Protein AF-A0A7J7IU27-F1 (afdb_monomer_lite)

Structure (mmCIF, N/CA/C/O backbone):
data_AF-A0A7J7IU27-F1
#
_entry.id   AF-A0A7J7IU27-F1
#
loop_
_atom_site.group_PDB
_atom_site.id
_atom_site.type_symbol
_atom_site.label_atom_id
_atom_site.label_alt_id
_atom_site.label_comp_id
_atom_site.label_asym_id
_atom_site.label_entity_id
_atom_site.label_seq_id
_atom_site.pdbx_PDB_ins_code
_atom_site.Cartn_x
_atom_site.Cartn_y
_atom_site.Cartn_z
_atom_site.occupancy
_atom_site.B_iso_or_equiv
_atom_site.auth_seq_id
_atom_site.auth_comp_id
_atom_site.auth_asym_id
_atom_site.auth_atom_id
_atom_site.pdbx_PDB_model_num
ATOM 1 N N . MET A 1 1 ? -2.762 8.645 -9.475 1.00 75.56 1 MET A N 1
ATOM 2 C CA . MET A 1 1 ? -2.985 7.813 -10.679 1.00 75.56 1 MET A CA 1
ATOM 3 C C . MET A 1 1 ? -4.362 8.137 -11.236 1.00 75.56 1 MET A C 1
ATOM 5 O O . MET A 1 1 ? -5.320 7.955 -10.506 1.00 75.56 1 MET A O 1
ATOM 9 N N . THR A 1 2 ? -4.477 8.683 -12.452 1.00 88.44 2 THR A N 1
ATOM 10 C CA . THR A 1 2 ? -5.755 9.267 -12.937 1.00 88.44 2 THR A CA 1
ATOM 11 C C . THR A 1 2 ? -6.053 9.027 -14.424 1.00 88.44 2 THR A C 1
ATOM 13 O O . THR A 1 2 ? -7.037 9.540 -14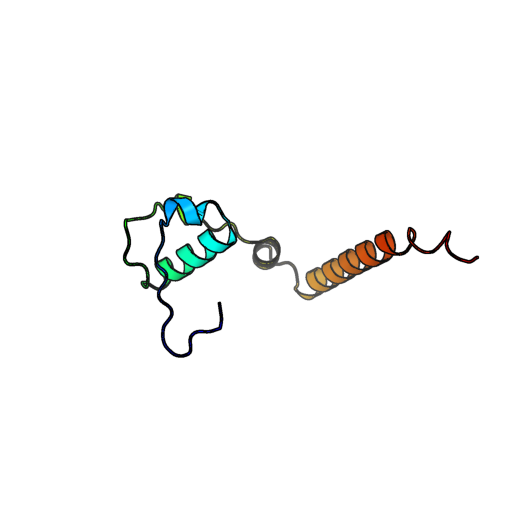.942 1.00 88.44 2 THR A O 1
ATOM 16 N N . ARG A 1 3 ? -5.218 8.261 -15.143 1.00 89.00 3 ARG A N 1
ATOM 17 C CA . ARG A 1 3 ? -5.381 8.048 -16.597 1.00 89.00 3 ARG A CA 1
ATOM 18 C C . ARG A 1 3 ? -6.377 6.945 -16.977 1.00 89.00 3 ARG A C 1
ATOM 20 O O . ARG A 1 3 ? -6.857 6.941 -18.106 1.00 89.00 3 ARG A O 1
ATOM 27 N N . ALA A 1 4 ? -6.663 6.006 -16.078 1.00 89.25 4 ALA A N 1
ATOM 28 C CA . ALA A 1 4 ? -7.591 4.909 -16.345 1.00 89.25 4 ALA A CA 1
ATOM 29 C C . ALA A 1 4 ? -9.049 5.391 -16.277 1.00 89.25 4 ALA A C 1
ATOM 31 O O . ALA A 1 4 ? -9.396 6.170 -15.394 1.00 89.25 4 ALA A O 1
ATOM 32 N N . LYS A 1 5 ? -9.898 4.912 -17.197 1.00 90.69 5 LYS A N 1
ATOM 33 C CA . LYS A 1 5 ? -11.334 5.253 -17.234 1.00 90.69 5 LYS A CA 1
ATOM 34 C C . LYS A 1 5 ? -12.232 4.234 -16.528 1.00 90.69 5 LYS A C 1
ATOM 36 O O . LYS A 1 5 ? -13.305 4.607 -16.077 1.00 90.69 5 LYS A O 1
ATOM 41 N N . SER A 1 6 ? -11.821 2.966 -16.470 1.00 93.19 6 SER A N 1
ATOM 42 C CA . SER A 1 6 ? -12.664 1.862 -15.985 1.00 93.19 6 SER A CA 1
ATO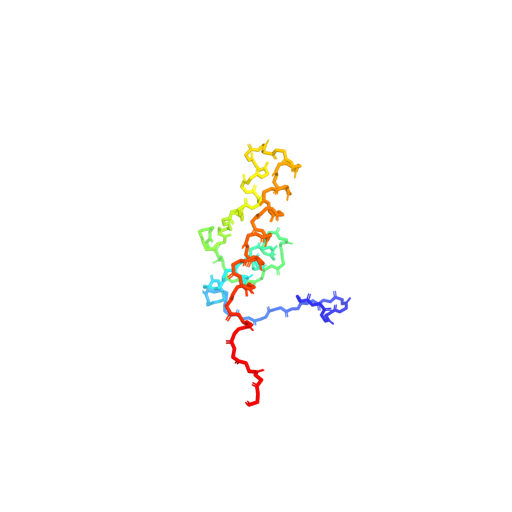M 43 C C . SER A 1 6 ? -11.957 0.933 -15.001 1.00 93.19 6 SER A C 1
ATOM 45 O O . SER A 1 6 ? -12.536 0.582 -13.981 1.00 93.19 6 SER A O 1
ATOM 47 N N . LEU A 1 7 ? -10.711 0.545 -15.280 1.00 92.50 7 LEU A N 1
ATOM 48 C CA . LEU A 1 7 ? -9.935 -0.350 -14.427 1.00 92.50 7 LEU A CA 1
ATOM 49 C C . LEU A 1 7 ? -8.460 0.040 -14.451 1.00 92.50 7 LEU A C 1
ATOM 51 O O . LEU A 1 7 ? -7.904 0.365 -15.501 1.00 92.50 7 LEU A O 1
ATOM 55 N N . LEU A 1 8 ? -7.834 -0.025 -13.282 1.00 93.38 8 LEU A N 1
ATOM 56 C CA . LEU A 1 8 ? -6.400 0.108 -13.106 1.00 93.38 8 LEU A CA 1
ATOM 57 C C . LEU A 1 8 ? -5.847 -1.223 -12.595 1.00 93.38 8 LEU A C 1
ATOM 59 O O . LEU A 1 8 ? -6.253 -1.685 -11.534 1.00 93.38 8 LEU A O 1
ATOM 63 N N . VAL A 1 9 ? -4.904 -1.806 -13.334 1.00 94.69 9 VAL A N 1
ATOM 64 C CA . VAL A 1 9 ? -4.164 -3.003 -12.917 1.00 94.69 9 VAL A CA 1
ATOM 65 C C . VAL A 1 9 ? -2.717 -2.600 -12.657 1.00 94.69 9 VAL A C 1
ATOM 67 O O . VAL A 1 9 ? -2.085 -1.968 -13.504 1.00 94.69 9 VAL A O 1
ATOM 70 N N . LEU A 1 10 ? -2.208 -2.947 -11.478 1.00 93.69 10 LEU A N 1
ATOM 71 C CA . LEU A 1 10 ? -0.828 -2.712 -11.065 1.00 93.69 10 LEU A CA 1
ATOM 72 C C . LEU A 1 10 ? -0.098 -4.053 -10.977 1.00 93.69 10 LEU A C 1
ATOM 74 O O . LEU A 1 10 ? -0.575 -4.968 -10.315 1.00 93.69 10 LEU A O 1
ATOM 78 N N . ILE A 1 11 ? 1.053 -4.157 -11.641 1.00 96.06 11 ILE A N 1
ATOM 79 C CA . ILE A 1 11 ? 1.910 -5.348 -11.626 1.00 96.06 11 ILE A CA 1
ATOM 80 C C . ILE A 1 11 ? 3.300 -4.912 -11.167 1.00 96.06 11 ILE A C 1
ATOM 82 O O . ILE A 1 11 ? 3.883 -3.996 -11.747 1.00 96.06 11 ILE A O 1
ATOM 86 N N . GLY A 1 12 ? 3.829 -5.557 -10.131 1.00 95.88 12 GLY A N 1
ATOM 87 C CA . GLY A 1 12 ? 5.147 -5.260 -9.578 1.00 95.88 12 GLY A CA 1
ATOM 88 C C . GLY A 1 12 ? 5.455 -6.104 -8.344 1.00 95.88 12 GLY A C 1
ATOM 89 O O . GLY A 1 12 ? 4.589 -6.821 -7.851 1.00 95.88 12 GLY A O 1
ATOM 90 N N . ASN A 1 13 ? 6.693 -6.017 -7.851 1.00 96.50 13 ASN A N 1
ATOM 91 C CA . ASN A 1 13 ? 7.090 -6.680 -6.611 1.00 96.50 13 ASN A CA 1
ATOM 92 C C . ASN A 1 13 ? 6.651 -5.824 -5.403 1.00 96.50 13 ASN A C 1
ATOM 94 O O . ASN A 1 13 ? 7.219 -4.744 -5.205 1.00 96.50 13 ASN A O 1
ATOM 98 N N . PRO A 1 14 ? 5.681 -6.276 -4.589 1.00 95.31 14 PRO A N 1
ATOM 99 C CA . PRO A 1 14 ? 5.151 -5.485 -3.480 1.00 95.31 14 PRO A CA 1
ATOM 100 C C . PRO A 1 14 ? 6.198 -5.222 -2.390 1.00 95.31 14 PRO A C 1
ATOM 102 O O . PRO A 1 14 ? 6.211 -4.135 -1.823 1.00 95.31 14 PRO A O 1
ATOM 105 N N . PHE A 1 15 ? 7.129 -6.149 -2.145 1.00 95.50 15 PHE A N 1
ATOM 106 C CA . PHE A 1 15 ? 8.178 -5.987 -1.131 1.00 95.50 15 PHE A CA 1
ATOM 107 C C . PHE A 1 15 ? 9.158 -4.866 -1.481 1.00 95.50 15 PHE A C 1
ATOM 109 O O . PHE A 1 15 ? 9.620 -4.147 -0.600 1.00 95.50 15 PHE A O 1
ATOM 116 N N . VAL A 1 16 ? 9.439 -4.688 -2.774 1.00 96.50 16 VAL A N 1
ATOM 117 C CA . VAL A 1 16 ? 10.278 -3.587 -3.260 1.00 96.50 16 VAL A CA 1
ATOM 118 C C . VAL A 1 16 ? 9.489 -2.281 -3.284 1.00 96.50 16 VAL A C 1
ATOM 120 O O . VAL A 1 16 ? 10.001 -1.248 -2.882 1.00 96.50 16 VAL A O 1
ATOM 123 N N . LEU A 1 17 ? 8.232 -2.300 -3.728 1.00 95.81 17 LEU A N 1
ATOM 124 C CA . LEU A 1 17 ? 7.418 -1.084 -3.801 1.00 95.81 17 LEU A CA 1
ATOM 125 C C . LEU A 1 17 ? 7.120 -0.498 -2.414 1.00 95.81 17 LEU A C 1
ATOM 127 O O . LEU A 1 17 ? 7.145 0.718 -2.250 1.00 95.81 17 LEU A O 1
ATOM 131 N N . CYS A 1 18 ? 6.908 -1.340 -1.403 1.00 95.25 18 CYS A N 1
ATOM 132 C CA . CYS A 1 18 ? 6.648 -0.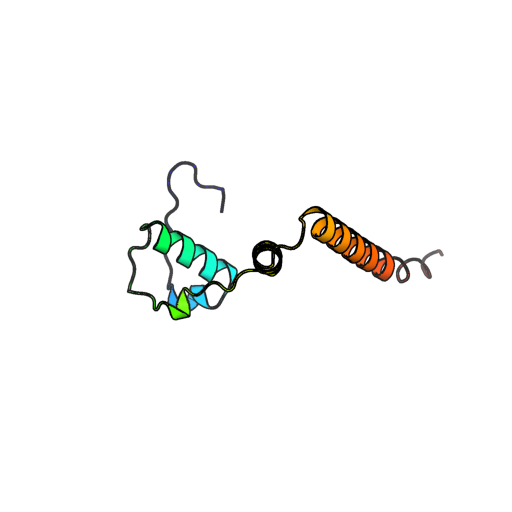900 -0.032 1.00 95.25 18 CYS A CA 1
ATOM 133 C C . CYS A 1 18 ? 7.841 -0.208 0.653 1.00 95.25 18 CYS A C 1
ATOM 135 O O . CYS A 1 18 ? 7.670 0.309 1.757 1.00 95.25 18 CYS A O 1
ATOM 137 N N . THR A 1 19 ? 9.030 -0.155 0.034 1.00 93.69 19 THR A N 1
ATOM 138 C CA . THR A 1 19 ? 10.140 0.658 0.560 1.00 93.69 19 THR A CA 1
ATOM 139 C C . THR A 1 19 ? 9.888 2.159 0.401 1.00 93.69 19 THR A C 1
ATOM 141 O O . THR A 1 19 ? 10.486 2.954 1.119 1.00 93.69 19 THR A O 1
ATOM 144 N N . ASP A 1 20 ? 9.025 2.559 -0.538 1.00 94.62 20 ASP A N 1
ATOM 145 C CA . ASP A 1 20 ? 8.564 3.940 -0.687 1.00 94.62 20 ASP A CA 1
ATOM 146 C C . ASP A 1 20 ? 7.215 4.135 0.014 1.00 94.62 20 ASP A C 1
ATOM 148 O O . ASP A 1 20 ? 6.272 3.362 -0.163 1.00 94.62 20 ASP A O 1
ATOM 152 N N . GLU A 1 21 ? 7.098 5.216 0.783 1.00 92.31 21 GLU A N 1
ATOM 153 C CA . GLU A 1 21 ? 5.916 5.482 1.606 1.00 92.31 21 GLU A CA 1
ATOM 154 C C . GLU A 1 21 ? 4.634 5.677 0.784 1.00 92.31 21 GLU A C 1
ATOM 156 O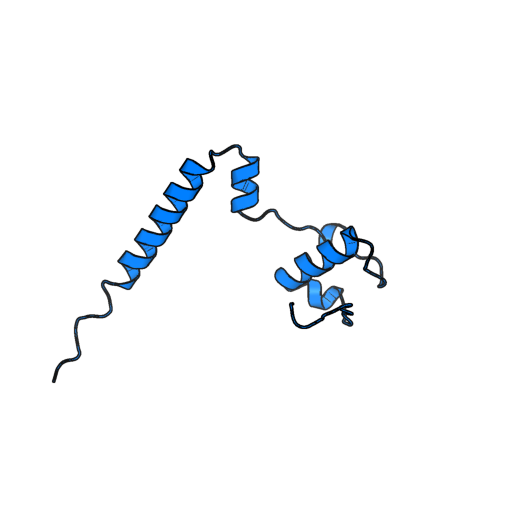 O . GLU A 1 21 ? 3.551 5.255 1.197 1.00 92.31 21 GLU A O 1
ATOM 161 N N . LYS A 1 22 ? 4.719 6.307 -0.394 1.00 93.31 22 LYS A N 1
ATOM 162 C CA . LYS A 1 22 ? 3.533 6.561 -1.227 1.00 93.31 22 LYS A CA 1
ATOM 163 C C . LYS A 1 22 ? 3.027 5.259 -1.832 1.00 93.31 22 LYS A C 1
ATOM 165 O O . LYS A 1 22 ? 1.818 5.019 -1.843 1.00 93.31 22 LYS A O 1
ATOM 170 N N . TRP A 1 23 ? 3.945 4.421 -2.305 1.00 95.38 23 TRP A N 1
ATOM 171 C CA . TRP A 1 23 ? 3.622 3.090 -2.806 1.00 95.38 23 TRP A CA 1
ATOM 172 C C . TRP A 1 23 ? 3.075 2.183 -1.709 1.00 95.38 23 TRP A C 1
ATOM 174 O O . TRP A 1 23 ? 2.031 1.567 -1.916 1.00 95.38 23 TRP A O 1
ATOM 184 N N . ARG A 1 24 ? 3.696 2.171 -0.526 1.00 95.25 24 ARG A N 1
ATOM 185 C CA . ARG A 1 24 ? 3.200 1.431 0.639 1.00 95.25 24 ARG A CA 1
ATOM 186 C C . ARG A 1 24 ? 1.764 1.813 0.991 1.00 95.25 24 ARG A C 1
ATOM 188 O O . ARG A 1 24 ? 0.909 0.937 1.092 1.00 95.25 24 ARG A O 1
ATOM 195 N N . ARG A 1 25 ? 1.461 3.114 1.094 1.00 94.12 25 ARG A N 1
ATOM 196 C CA . ARG A 1 25 ? 0.092 3.601 1.358 1.00 94.12 25 ARG A CA 1
ATOM 197 C C . ARG A 1 25 ? -0.903 3.162 0.291 1.00 94.12 25 ARG A C 1
ATOM 199 O O . ARG A 1 25 ? -2.017 2.760 0.615 1.00 94.12 25 ARG A O 1
ATOM 206 N N . MET A 1 26 ? -0.511 3.240 -0.978 1.00 94.69 26 MET A N 1
ATOM 207 C CA . MET A 1 26 ? -1.355 2.798 -2.086 1.00 94.69 26 MET A CA 1
ATOM 208 C C . MET A 1 26 ? -1.639 1.296 -2.015 1.00 94.69 26 MET A C 1
ATOM 210 O O . MET A 1 26 ? -2.789 0.892 -2.161 1.00 94.69 26 MET A O 1
ATOM 214 N N . ILE A 1 27 ? -0.617 0.476 -1.770 1.00 95.88 27 ILE A N 1
ATOM 215 C CA . ILE A 1 27 ? -0.757 -0.978 -1.652 1.00 95.88 27 ILE A CA 1
ATOM 216 C C . ILE A 1 27 ? -1.650 -1.329 -0.460 1.00 95.88 27 ILE A C 1
ATOM 218 O O . ILE A 1 27 ? -2.598 -2.089 -0.628 1.00 95.88 27 ILE A O 1
ATOM 222 N N . ALA A 1 28 ? -1.428 -0.721 0.706 1.00 95.62 28 ALA A N 1
ATOM 223 C CA . ALA A 1 28 ? -2.278 -0.919 1.879 1.00 95.62 28 ALA A CA 1
ATOM 224 C C . ALA A 1 28 ? -3.747 -0.551 1.604 1.00 95.62 28 ALA A C 1
ATOM 226 O O . ALA A 1 28 ? -4.644 -1.305 1.977 1.00 95.62 28 ALA A O 1
ATOM 227 N N . HIS A 1 29 ? -4.006 0.540 0.877 1.00 94.81 29 HIS A N 1
ATOM 228 C CA . HIS A 1 29 ? -5.361 0.893 0.450 1.00 94.81 29 HIS A CA 1
ATOM 229 C C . HIS A 1 29 ? -5.988 -0.171 -0.473 1.00 94.81 29 HIS A C 1
ATOM 231 O O . HIS A 1 29 ? -7.153 -0.525 -0.306 1.00 94.81 29 HIS A O 1
ATOM 237 N N . ILE A 1 30 ? -5.218 -0.719 -1.420 1.00 95.56 30 ILE A N 1
ATOM 238 C CA . ILE A 1 30 ? -5.679 -1.783 -2.331 1.00 95.56 30 ILE A CA 1
ATOM 239 C C . ILE A 1 30 ? -5.980 -3.081 -1.563 1.00 95.56 30 ILE A C 1
ATOM 241 O O . ILE A 1 30 ? -6.995 -3.722 -1.837 1.00 95.56 30 ILE A O 1
ATOM 245 N N . VAL A 1 31 ? -5.134 -3.454 -0.595 1.00 95.88 31 VAL A N 1
ATOM 246 C CA . VAL A 1 31 ? -5.332 -4.634 0.266 1.00 95.88 31 VAL A CA 1
ATOM 247 C C . VAL A 1 31 ? -6.601 -4.483 1.105 1.00 95.88 31 VAL A C 1
ATOM 249 O O . VAL A 1 31 ? -7.446 -5.373 1.087 1.00 95.88 31 VAL A O 1
ATOM 252 N N . GLN A 1 32 ? -6.785 -3.338 1.771 1.00 94.75 32 GLN A N 1
ATOM 253 C CA . GLN A 1 32 ? -7.989 -3.049 2.565 1.00 94.75 32 GLN A CA 1
ATOM 254 C C . GLN A 1 32 ? -9.271 -3.077 1.721 1.00 94.75 32 GLN A C 1
ATOM 256 O O . GLN A 1 32 ? -10.327 -3.468 2.212 1.00 94.75 32 GLN A O 1
ATOM 261 N N . GLY A 1 33 ? -9.182 -2.691 0.446 1.00 95.19 33 GLY A N 1
ATOM 262 C CA . GLY A 1 33 ? -10.285 -2.771 -0.512 1.00 95.19 33 GLY A CA 1
ATOM 263 C C . GLY A 1 33 ? -10.508 -4.157 -1.133 1.00 95.19 33 GLY A C 1
ATOM 264 O O . GLY A 1 33 ? -11.401 -4.294 -1.965 1.00 95.19 33 GLY A O 1
ATOM 265 N N . GLY A 1 34 ? -9.702 -5.168 -0.788 1.00 95.94 34 GLY A N 1
ATOM 266 C CA . GLY A 1 34 ? -9.800 -6.524 -1.342 1.00 95.94 34 GLY A CA 1
ATOM 267 C C . GLY A 1 34 ? -9.333 -6.662 -2.798 1.00 95.94 34 GLY A C 1
ATOM 268 O O . GLY A 1 34 ? -9.623 -7.665 -3.442 1.00 95.94 34 GLY A O 1
ATOM 269 N N . GLY A 1 35 ? -8.628 -5.665 -3.341 1.00 96.06 35 GLY A N 1
ATOM 270 C CA . GLY A 1 35 ? -8.158 -5.659 -4.733 1.00 96.06 35 GLY A CA 1
ATOM 271 C C . GLY A 1 35 ? -6.778 -6.287 -4.944 1.00 96.06 35 GLY A C 1
ATOM 272 O O . GLY A 1 35 ? -6.307 -6.368 -6.078 1.00 96.06 35 GLY A O 1
ATOM 273 N N . TYR A 1 36 ? -6.100 -6.685 -3.867 1.00 97.19 36 TYR A N 1
ATOM 274 C CA . TYR A 1 36 ? -4.760 -7.259 -3.922 1.00 97.19 36 TYR A CA 1
ATOM 275 C C . TYR A 1 36 ? -4.818 -8.777 -4.121 1.00 97.19 36 TYR A C 1
ATOM 277 O O . TYR A 1 36 ? -5.502 -9.477 -3.383 1.00 97.19 36 TYR A O 1
ATOM 285 N N . LEU A 1 37 ? -4.080 -9.272 -5.116 1.00 96.94 37 LEU A N 1
ATOM 286 C CA . LEU A 1 37 ? -4.078 -10.682 -5.532 1.00 96.94 37 LEU A CA 1
ATOM 287 C C . LEU A 1 37 ? -2.677 -11.324 -5.461 1.00 96.94 37 LEU A C 1
ATOM 289 O O . LEU A 1 37 ? -2.441 -12.347 -6.099 1.00 96.94 37 LEU A 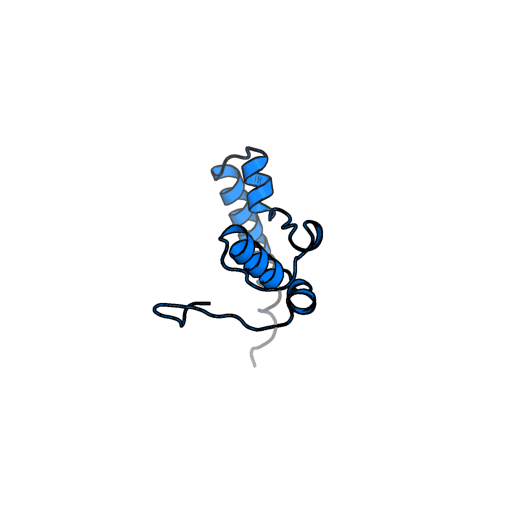O 1
ATOM 293 N N . GLY A 1 38 ? -1.726 -10.689 -4.767 1.00 94.12 38 GLY A N 1
ATOM 294 C CA . GLY A 1 38 ? -0.347 -11.173 -4.638 1.00 94.12 38 GLY A CA 1
ATOM 295 C C . GLY A 1 38 ? -0.106 -12.010 -3.380 1.00 94.12 38 GLY A C 1
ATOM 296 O O . GLY A 1 38 ? -1.042 -12.400 -2.686 1.00 94.12 38 GLY A O 1
ATOM 297 N N . GLU A 1 39 ? 1.171 -12.259 -3.077 1.00 93.62 39 GLU A N 1
ATOM 298 C CA . GLU A 1 39 ? 1.588 -12.952 -1.850 1.00 93.62 39 GLU A CA 1
ATOM 299 C C . GLU A 1 39 ? 1.205 -12.175 -0.589 1.00 93.62 39 GLU A C 1
ATOM 301 O O . GLU A 1 39 ? 1.172 -10.943 -0.602 1.00 93.62 39 GLU A O 1
ATOM 306 N N . GLU A 1 40 ? 0.948 -12.893 0.504 1.00 94.06 40 GLU A N 1
ATOM 307 C CA . GLU A 1 40 ? 0.565 -12.302 1.784 1.00 94.06 40 GLU A CA 1
ATOM 308 C C . GLU A 1 40 ? 1.610 -11.287 2.270 1.00 94.06 40 GLU A C 1
ATOM 310 O O . GLU A 1 40 ? 2.810 -11.561 2.327 1.00 94.06 40 GLU A O 1
ATOM 315 N N . LEU A 1 41 ? 1.136 -10.087 2.605 1.00 94.88 41 LEU A N 1
ATOM 316 C CA . LEU A 1 41 ? 1.960 -9.006 3.132 1.00 94.88 41 LEU A CA 1
ATOM 317 C C . LEU A 1 41 ? 1.734 -8.918 4.637 1.00 94.88 41 LEU A C 1
ATOM 319 O O . LEU A 1 41 ? 0.593 -8.940 5.095 1.00 94.88 41 LEU A O 1
ATOM 323 N N . SER A 1 42 ? 2.815 -8.796 5.405 1.00 94.75 42 SER A N 1
ATOM 324 C CA . SER A 1 42 ? 2.711 -8.685 6.858 1.00 94.75 42 SER A CA 1
ATOM 325 C C . SER A 1 42 ? 2.022 -7.385 7.276 1.00 94.75 42 SER A C 1
ATOM 327 O O . SER A 1 42 ? 2.151 -6.349 6.618 1.00 94.75 42 SER A O 1
ATOM 329 N N . GLU A 1 43 ? 1.339 -7.421 8.421 1.00 92.00 43 GLU A N 1
ATOM 330 C CA . GLU A 1 43 ? 0.699 -6.229 8.992 1.00 92.00 43 GLU A CA 1
ATOM 331 C C . GLU A 1 43 ? 1.702 -5.094 9.221 1.00 92.00 43 GLU A C 1
ATOM 333 O O . GLU A 1 43 ? 1.394 -3.936 8.955 1.00 92.00 43 GLU A O 1
ATOM 338 N N . GLU A 1 44 ? 2.926 -5.426 9.638 1.00 91.25 44 GLU A N 1
ATOM 339 C CA . GLU A 1 44 ? 3.994 -4.444 9.843 1.00 91.25 44 GLU A CA 1
ATOM 340 C C . GLU A 1 44 ? 4.384 -3.739 8.536 1.00 91.25 44 GLU A C 1
ATOM 342 O O . GLU A 1 44 ? 4.587 -2.528 8.520 1.00 91.25 44 GLU A O 1
ATOM 347 N N . LEU A 1 45 ? 4.429 -4.466 7.414 1.00 91.25 45 LEU A N 1
ATOM 348 C CA . LEU A 1 45 ? 4.731 -3.874 6.110 1.00 91.25 45 LEU A CA 1
ATOM 349 C C . LEU A 1 45 ? 3.598 -2.962 5.617 1.00 91.25 45 LEU A C 1
ATOM 351 O O . LEU A 1 45 ? 3.851 -1.999 4.894 1.00 91.25 45 LEU A O 1
ATOM 355 N N . LEU A 1 46 ? 2.356 -3.264 5.995 1.00 9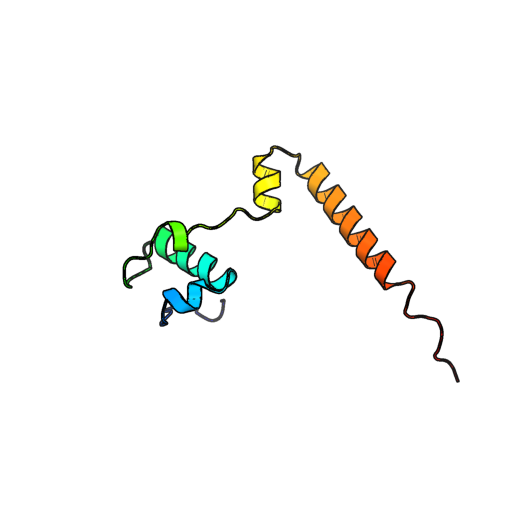1.44 46 LEU A N 1
ATOM 356 C CA . LEU A 1 46 ? 1.164 -2.496 5.628 1.00 91.44 46 LEU A CA 1
ATOM 357 C C . LEU A 1 46 ? 0.809 -1.401 6.637 1.00 91.44 46 LEU A C 1
ATOM 359 O O . LEU A 1 46 ? -0.158 -0.662 6.427 1.00 91.44 46 LEU A O 1
ATOM 363 N N . ARG A 1 47 ? 1.577 -1.272 7.719 1.00 89.88 47 ARG A N 1
ATOM 364 C CA . ARG A 1 47 ? 1.347 -0.273 8.751 1.00 89.88 47 ARG A CA 1
ATOM 365 C C . ARG A 1 47 ? 1.543 1.123 8.168 1.00 89.88 47 ARG A C 1
ATOM 367 O O . ARG A 1 47 ? 2.651 1.534 7.833 1.00 89.88 47 ARG A O 1
ATOM 374 N N . ILE A 1 48 ? 0.444 1.865 8.063 1.00 84.25 48 ILE A N 1
ATOM 375 C CA . ILE A 1 48 ? 0.472 3.281 7.706 1.00 84.25 48 ILE A CA 1
ATOM 376 C C . ILE A 1 48 ? 0.508 4.075 9.004 1.00 84.25 48 ILE A C 1
ATOM 378 O O . ILE A 1 48 ? -0.452 4.054 9.779 1.00 84.25 48 ILE A O 1
ATOM 382 N N . GLU A 1 49 ? 1.601 4.796 9.240 1.00 80.62 49 GLU A N 1
ATOM 383 C CA . GLU A 1 49 ? 1.588 5.795 10.298 1.00 80.62 49 GLU A CA 1
ATOM 384 C C . GLU A 1 49 ? 0.636 6.933 9.916 1.00 80.62 49 GLU A C 1
ATOM 386 O O . GLU A 1 49 ? 0.680 7.413 8.776 1.00 80.62 49 GLU A O 1
ATOM 391 N N . PRO A 1 50 ? -0.230 7.380 10.844 1.00 78.00 50 PRO A N 1
ATOM 392 C CA . PRO A 1 50 ? -1.074 8.533 10.588 1.00 78.00 50 PRO A CA 1
ATOM 393 C C . PRO A 1 50 ? -0.185 9.726 10.241 1.00 78.00 50 PRO A C 1
ATOM 395 O O . PRO A 1 50 ? 0.828 9.972 10.894 1.00 78.00 50 PRO A O 1
ATOM 398 N N . ASP A 1 51 ? -0.546 10.470 9.201 1.00 80.19 51 ASP A N 1
ATOM 399 C CA . ASP A 1 51 ? 0.130 11.731 8.923 1.00 80.19 51 ASP A CA 1
ATOM 400 C C . ASP A 1 51 ? -0.132 12.743 10.057 1.00 80.19 51 ASP A C 1
ATOM 402 O O . ASP A 1 51 ? -1.043 12.576 10.871 1.00 80.19 51 ASP A O 1
ATOM 406 N N . GLU A 1 52 ? 0.676 13.799 10.126 1.00 74.38 52 GLU A N 1
ATOM 407 C CA . GLU A 1 52 ? 0.571 14.816 11.180 1.00 74.38 52 GLU A CA 1
ATOM 408 C C . GLU A 1 52 ? -0.821 15.459 11.255 1.00 74.38 52 GLU A C 1
ATOM 410 O O . GLU A 1 52 ? -1.329 15.712 12.345 1.00 74.38 52 GLU A O 1
ATOM 415 N N . GLU A 1 53 ? -1.487 15.671 10.120 1.00 70.12 53 GLU A N 1
ATOM 416 C CA . GLU A 1 53 ? -2.839 16.229 10.091 1.00 70.12 53 GLU A CA 1
ATOM 417 C C . GLU A 1 53 ? -3.856 15.233 10.673 1.00 70.12 53 GLU A C 1
ATOM 419 O O . GLU A 1 53 ? -4.716 15.614 11.471 1.00 70.12 53 GLU A O 1
ATOM 424 N N . SER A 1 54 ? -3.711 13.944 10.364 1.00 72.75 54 SER A N 1
ATOM 425 C CA . SER A 1 54 ? -4.492 12.855 10.956 1.00 72.75 54 SER A CA 1
ATOM 426 C C . SER A 1 54 ? -4.261 12.725 12.467 1.00 72.75 54 SER A C 1
ATOM 428 O O . SER A 1 54 ? -5.228 12.573 13.216 1.00 72.75 54 SER A O 1
ATOM 430 N N . LYS A 1 55 ? -3.012 12.854 12.938 1.00 76.31 55 LYS A N 1
ATOM 431 C CA . LYS A 1 55 ? -2.669 12.867 14.374 1.00 76.31 55 LYS A CA 1
ATOM 432 C C . LYS A 1 55 ? -3.325 14.045 15.096 1.00 76.31 55 LYS A C 1
ATOM 434 O O . LYS A 1 55 ? -3.907 13.867 16.161 1.00 76.31 55 LYS A O 1
ATOM 439 N N . ILE A 1 56 ? -3.284 15.237 14.503 1.00 68.75 56 ILE A N 1
ATOM 440 C CA . ILE A 1 56 ? -3.857 16.465 15.076 1.00 68.75 56 ILE A CA 1
ATOM 441 C C . ILE A 1 56 ? -5.388 16.390 15.150 1.00 68.75 56 ILE A C 1
ATOM 443 O O . ILE A 1 56 ? -5.975 16.766 16.167 1.00 68.75 56 ILE A O 1
ATOM 447 N N . ARG A 1 57 ? -6.040 15.848 14.112 1.00 67.19 57 ARG A N 1
ATOM 448 C CA . ARG A 1 57 ? -7.489 15.585 14.120 1.00 67.19 57 ARG A CA 1
ATOM 449 C C . ARG A 1 57 ? -7.875 14.571 15.198 1.00 67.19 57 ARG A C 1
ATOM 451 O O . ARG A 1 57 ? -8.852 14.789 15.908 1.00 67.19 57 ARG A O 1
ATOM 458 N N . GLN A 1 58 ? -7.108 13.489 15.349 1.00 69.38 58 GLN A N 1
ATOM 459 C CA . GLN A 1 58 ? -7.327 12.491 16.405 1.00 69.38 58 GLN A CA 1
ATOM 460 C C . GLN A 1 58 ? -7.087 13.058 17.810 1.00 69.38 58 GLN A C 1
ATOM 462 O O . GLN A 1 58 ? -7.794 12.688 18.743 1.00 69.38 58 GLN A O 1
ATOM 467 N N . ALA A 1 59 ? -6.149 13.996 17.957 1.00 72.88 59 ALA A N 1
ATOM 468 C CA . ALA A 1 59 ? -5.882 14.705 19.206 1.00 72.88 59 ALA A CA 1
ATOM 469 C C . ALA A 1 59 ? -6.972 15.733 19.587 1.00 72.88 59 ALA A C 1
ATOM 471 O O . ALA A 1 59 ? -6.839 16.412 20.603 1.00 72.88 59 ALA A O 1
ATOM 472 N N . GLY A 1 60 ? -8.049 15.862 18.799 1.00 65.88 60 GLY A N 1
ATOM 473 C CA . GLY A 1 60 ? -9.182 16.738 19.110 1.00 65.88 60 GLY A CA 1
ATOM 474 C C . GLY A 1 60 ? -8.875 18.233 18.989 1.00 65.88 60 GLY A C 1
ATOM 475 O O . GLY A 1 60 ? -9.617 19.057 19.522 1.00 65.88 60 GLY A O 1
ATOM 476 N N . VAL A 1 61 ? -7.794 18.604 18.298 1.00 65.00 61 VAL A N 1
ATOM 477 C CA . VAL A 1 61 ? -7.456 20.012 18.063 1.00 65.00 61 VAL A CA 1
ATOM 478 C C . VAL A 1 61 ? -8.474 20.605 17.087 1.00 65.00 61 VAL A C 1
ATOM 480 O O . VAL A 1 61 ? -8.752 20.030 16.034 1.00 65.00 61 VAL A O 1
ATOM 483 N N . SER A 1 62 ? -9.046 21.762 17.431 1.00 67.38 62 SER A N 1
ATOM 484 C CA . SER A 1 62 ? -10.032 22.440 16.583 1.00 67.38 62 SER A CA 1
ATOM 485 C C . SER A 1 62 ? -9.457 22.713 15.187 1.00 67.38 62 SER A C 1
ATOM 487 O O . SER A 1 62 ? -8.391 23.320 15.059 1.00 67.38 62 SER A O 1
ATOM 489 N N . ASN A 1 63 ? -10.196 22.341 14.132 1.00 62.03 63 ASN A N 1
ATOM 490 C CA . ASN A 1 63 ? -9.822 22.606 12.734 1.00 62.03 63 ASN A CA 1
ATOM 491 C C . ASN A 1 63 ? -9.473 24.087 12.484 1.00 62.03 63 ASN A C 1
ATOM 493 O O . ASN A 1 63 ? -8.623 24.381 11.648 1.00 62.03 63 ASN A O 1
ATOM 497 N N . GLN A 1 64 ? -10.080 25.024 13.224 1.00 65.56 64 GLN A N 1
ATOM 498 C CA . GLN A 1 64 ? -9.772 26.456 13.118 1.00 65.56 64 GLN A CA 1
ATOM 499 C C . GLN A 1 64 ? -8.366 26.798 13.633 1.00 65.56 64 GLN A C 1
ATOM 501 O O . GLN A 1 64 ? -7.668 27.599 13.018 1.00 65.56 64 GLN A O 1
ATOM 506 N N . GLN A 1 65 ? -7.928 26.172 14.728 1.00 67.81 65 GLN A N 1
ATOM 507 C CA . GLN A 1 65 ? -6.593 26.384 15.302 1.00 67.81 65 GLN A CA 1
ATOM 508 C C . GLN A 1 65 ? -5.503 25.770 14.415 1.00 67.81 65 GLN A C 1
ATOM 510 O O . GLN A 1 65 ? -4.446 26.367 14.229 1.00 67.81 65 GLN A O 1
ATOM 515 N N . PHE A 1 66 ? -5.783 24.612 13.810 1.00 63.19 66 PHE A N 1
ATOM 516 C CA . PHE A 1 66 ? -4.868 23.961 12.873 1.00 63.19 66 PHE A CA 1
ATOM 517 C C . PHE A 1 66 ? -4.670 24.769 11.585 1.00 63.19 66 PHE A C 1
ATOM 519 O O . PHE A 1 66 ? -3.533 24.992 11.171 1.00 63.19 66 PHE A O 1
ATOM 526 N N . MET A 1 67 ? -5.761 25.241 10.967 1.00 63.47 67 MET A N 1
ATOM 527 C CA . MET A 1 67 ? -5.671 26.063 9.755 1.00 63.47 67 MET A CA 1
ATOM 528 C C . MET A 1 67 ? -4.931 27.377 10.031 1.00 63.47 67 MET A C 1
ATOM 530 O O . MET A 1 67 ? -4.065 27.747 9.243 1.00 63.47 67 MET A O 1
ATOM 534 N N . ALA A 1 68 ? -5.172 28.012 11.184 1.00 70.56 68 ALA A N 1
ATOM 535 C CA . ALA A 1 68 ? -4.449 29.214 11.598 1.00 70.56 68 ALA A CA 1
ATOM 536 C C . ALA A 1 68 ? -2.938 28.970 11.788 1.00 70.56 68 ALA A C 1
ATOM 538 O O . ALA A 1 68 ? -2.129 29.776 11.332 1.00 70.56 68 ALA A O 1
ATOM 539 N N . GLU A 1 69 ? -2.526 27.852 12.401 1.00 66.75 69 GLU A N 1
ATOM 540 C CA . GLU A 1 69 ? -1.098 27.529 12.568 1.00 66.75 69 GLU A CA 1
ATOM 541 C C . GLU A 1 69 ? -0.431 27.132 11.242 1.00 66.75 69 GLU A C 1
ATOM 543 O O . GLU A 1 69 ? 0.716 27.505 10.992 1.00 66.75 69 GLU A O 1
ATOM 548 N N . LYS A 1 70 ? -1.148 26.438 10.347 1.00 65.50 70 LYS A N 1
ATOM 549 C CA . LYS A 1 70 ? -0.667 26.117 8.993 1.00 65.50 70 LYS A CA 1
ATOM 550 C C . LYS A 1 70 ? -0.489 27.380 8.146 1.00 65.50 70 LYS A C 1
ATOM 552 O O . LYS A 1 70 ? 0.518 27.503 7.455 1.00 65.50 70 LYS A O 1
ATOM 557 N N . GLU A 1 71 ? -1.415 28.335 8.236 1.00 67.50 71 GLU A N 1
ATOM 558 C CA . GLU A 1 71 ? -1.289 29.654 7.604 1.00 67.50 71 GLU A CA 1
ATOM 559 C C . GLU A 1 71 ? -0.130 30.465 8.194 1.00 67.50 71 GLU A C 1
ATOM 561 O O . GLU A 1 71 ? 0.605 31.113 7.448 1.00 67.50 71 GLU A O 1
ATOM 566 N N . ARG A 1 72 ? 0.082 30.397 9.515 1.00 66.31 72 ARG A N 1
ATOM 567 C CA . ARG A 1 72 ? 1.195 31.072 10.196 1.00 66.31 72 ARG A CA 1
ATOM 568 C C . ARG A 1 72 ? 2.552 30.488 9.793 1.00 66.31 72 ARG A C 1
ATOM 570 O O . ARG A 1 72 ? 3.463 31.250 9.477 1.00 66.31 72 ARG A O 1
ATOM 577 N N . ARG A 1 73 ? 2.680 29.156 9.755 1.00 62.59 73 ARG A N 1
ATOM 578 C CA . ARG A 1 73 ? 3.883 28.456 9.268 1.00 62.59 73 ARG A CA 1
ATOM 579 C C . ARG A 1 73 ? 4.133 28.721 7.788 1.00 62.59 73 ARG A C 1
ATOM 581 O O . ARG A 1 73 ? 5.245 29.085 7.436 1.00 62.59 73 ARG A O 1
ATOM 588 N N . GLY A 1 74 ? 3.093 28.640 6.956 1.00 59.94 74 GLY A N 1
ATOM 589 C CA . GLY A 1 74 ? 3.183 28.989 5.540 1.00 59.94 74 GLY A CA 1
ATOM 590 C C . GLY A 1 74 ? 3.689 30.418 5.337 1.00 59.94 74 GLY A C 1
ATOM 591 O O . GLY A 1 74 ? 4.652 30.616 4.608 1.00 59.94 74 GLY A O 1
ATOM 592 N N . ARG A 1 75 ? 3.121 31.414 6.038 1.00 54.31 75 ARG A N 1
ATOM 593 C CA . ARG A 1 75 ? 3.608 32.811 6.006 1.00 54.31 75 ARG A CA 1
ATOM 594 C C . ARG A 1 75 ? 5.058 32.961 6.461 1.00 54.31 75 ARG A C 1
ATOM 596 O O . ARG A 1 75 ? 5.760 33.796 5.908 1.00 54.31 75 ARG A O 1
ATOM 603 N N . SER A 1 76 ? 5.487 32.189 7.457 1.00 53.62 76 SER A N 1
ATOM 604 C CA . SER A 1 76 ? 6.866 32.220 7.953 1.00 53.62 76 SER A CA 1
ATOM 605 C C . SER A 1 76 ? 7.861 31.709 6.908 1.00 53.62 76 SER A C 1
ATOM 607 O O . SER A 1 76 ? 8.904 32.330 6.736 1.00 53.62 76 SER A O 1
ATOM 609 N N . ASP A 1 77 ? 7.526 30.641 6.178 1.00 52.62 77 ASP A N 1
ATOM 610 C CA . ASP A 1 77 ? 8.370 30.120 5.091 1.00 52.62 77 ASP A CA 1
ATOM 611 C C . ASP A 1 77 ? 8.400 31.072 3.881 1.00 52.62 77 ASP A C 1
ATOM 613 O O . ASP A 1 77 ? 9.451 31.257 3.272 1.00 52.62 77 ASP A O 1
ATOM 617 N N . TYR A 1 78 ? 7.286 31.747 3.560 1.00 49.78 78 TYR A N 1
ATOM 618 C CA . TYR A 1 78 ? 7.277 32.790 2.521 1.00 49.78 78 TYR A CA 1
ATOM 619 C C . TYR A 1 78 ? 8.126 34.014 2.894 1.00 49.78 78 TYR A C 1
ATOM 621 O O . TYR A 1 78 ? 8.722 34.615 2.006 1.00 49.78 78 TYR A O 1
ATOM 629 N N . LEU A 1 79 ? 8.186 34.391 4.176 1.00 51.06 79 LEU A N 1
ATOM 630 C CA . LEU A 1 79 ? 8.991 35.527 4.644 1.00 51.06 79 LEU A CA 1
ATOM 631 C C . LEU A 1 79 ? 10.486 35.184 4.731 1.00 51.06 79 LEU A C 1
ATOM 633 O O . LEU A 1 79 ? 11.307 36.008 4.351 1.00 51.06 79 LEU A O 1
ATOM 637 N N . LEU A 1 80 ? 10.846 33.963 5.141 1.00 52.34 80 LEU A N 1
ATOM 638 C CA . LEU A 1 80 ? 12.247 33.515 5.197 1.00 52.34 80 LEU A CA 1
ATOM 639 C C . LEU A 1 80 ? 12.891 33.361 3.810 1.00 52.34 80 LEU A C 1
ATOM 641 O O . LEU A 1 80 ? 14.101 33.504 3.686 1.00 52.34 80 LEU A O 1
ATOM 645 N N . HIS A 1 81 ? 12.107 33.089 2.764 1.00 47.53 81 HIS A N 1
ATOM 646 C CA . HIS A 1 81 ? 12.618 32.970 1.394 1.00 47.53 81 HIS A CA 1
ATOM 647 C C . HIS A 1 81 ? 12.612 34.280 0.592 1.00 47.53 81 HIS A C 1
ATOM 649 O O . HIS A 1 81 ? 13.132 34.296 -0.524 1.00 47.53 81 HIS A O 1
ATOM 655 N N . HIS A 1 82 ? 12.040 35.365 1.124 1.00 46.28 82 HIS A N 1
ATOM 656 C CA . HIS A 1 82 ? 11.947 36.638 0.404 1.00 46.28 82 HIS A CA 1
ATOM 657 C C . HIS A 1 82 ? 13.067 37.639 0.714 1.00 46.28 82 HIS A C 1
ATOM 659 O O . HIS A 1 82 ? 13.246 38.561 -0.081 1.00 46.28 82 HIS A O 1
ATOM 665 N N . ASP A 1 83 ? 13.841 37.441 1.786 1.00 45.06 83 ASP A N 1
ATOM 666 C CA . ASP A 1 83 ? 14.917 38.371 2.168 1.00 45.06 83 ASP A CA 1
ATOM 667 C C . ASP A 1 83 ? 16.260 38.116 1.449 1.00 45.06 83 ASP A C 1
ATOM 669 O O . ASP A 1 83 ? 17.102 39.006 1.408 1.00 45.06 83 ASP A O 1
ATOM 673 N N . ASP A 1 84 ? 16.450 36.967 0.786 1.00 50.62 84 ASP A N 1
ATOM 674 C CA . ASP A 1 84 ? 17.750 36.593 0.192 1.00 50.62 84 ASP A CA 1
ATOM 675 C C . ASP A 1 84 ? 17.879 36.839 -1.329 1.00 50.62 84 ASP A C 1
ATOM 677 O O . ASP A 1 84 ? 18.878 36.441 -1.930 1.00 50.62 84 ASP A O 1
ATOM 681 N N . GLN A 1 85 ? 16.895 37.456 -2.004 1.00 51.78 85 GLN A N 1
ATOM 682 C CA . GLN A 1 85 ? 16.895 37.532 -3.484 1.00 51.78 85 GLN A CA 1
ATOM 683 C C . GLN A 1 85 ? 16.793 38.928 -4.127 1.00 51.78 85 GLN A C 1
ATOM 685 O O . GLN A 1 85 ? 16.554 38.996 -5.331 1.00 51.78 85 GLN A O 1
ATOM 690 N N . TRP A 1 86 ? 17.030 40.034 -3.409 1.00 50.78 86 TRP A N 1
ATOM 691 C CA . TRP A 1 86 ? 16.977 41.379 -4.026 1.00 50.78 86 TRP A CA 1
ATOM 692 C C . TRP A 1 86 ? 18.145 42.333 -3.736 1.00 50.78 86 TRP A C 1
ATOM 694 O O . TRP A 1 86 ? 18.006 43.536 -3.941 1.00 50.78 86 TRP A O 1
ATOM 704 N N . GLU A 1 87 ? 19.334 41.833 -3.397 1.00 48.62 87 GLU A N 1
ATOM 705 C CA . GLU A 1 87 ? 20.562 42.626 -3.548 1.00 48.62 87 GLU A CA 1
ATOM 706 C C . GLU A 1 87 ? 21.518 41.936 -4.528 1.00 48.62 87 GLU A C 1
ATOM 708 O O . GLU A 1 87 ? 21.965 40.817 -4.304 1.00 48.62 87 GLU A O 1
ATOM 713 N N . HIS A 1 88 ? 21.816 42.635 -5.627 1.00 51.09 88 HIS A N 1
ATOM 714 C CA . HIS A 1 88 ? 22.679 42.254 -6.754 1.00 51.09 88 HIS A CA 1
ATOM 715 C C . HIS A 1 88 ? 22.006 41.578 -7.948 1.00 51.09 88 HIS A C 1
ATOM 717 O O . HIS A 1 88 ? 22.243 40.411 -8.258 1.00 51.09 88 HIS A O 1
ATOM 723 N N . ARG A 1 89 ? 21.313 42.401 -8.735 1.00 48.69 89 ARG A N 1
ATOM 724 C CA . ARG A 1 89 ? 21.577 42.527 -10.176 1.00 48.69 89 ARG A CA 1
ATOM 725 C C . ARG A 1 89 ? 20.864 43.765 -10.695 1.00 48.69 89 ARG A C 1
ATOM 727 O O . ARG A 1 89 ? 19.698 43.684 -11.032 1.00 48.69 89 ARG A O 1
ATOM 734 N N . ASP A 1 90 ? 21.598 44.867 -10.778 1.00 46.53 90 ASP A N 1
ATOM 735 C CA . ASP A 1 90 ? 21.390 45.864 -11.821 1.00 46.53 90 ASP A CA 1
ATOM 736 C C . ASP A 1 90 ? 22.737 46.529 -12.147 1.00 46.53 90 ASP A C 1
ATOM 738 O O . ASP A 1 90 ? 23.317 47.221 -11.314 1.00 46.53 90 ASP A O 1
ATOM 742 N N . VAL A 1 91 ? 23.171 46.225 -13.379 1.00 43.91 91 VAL A N 1
ATOM 743 C CA . VAL A 1 91 ? 24.101 46.918 -14.298 1.00 43.91 91 VAL A CA 1
ATOM 744 C C . VAL A 1 91 ? 25.564 47.095 -13.885 1.00 43.91 91 VAL A C 1
ATOM 746 O O . VAL A 1 91 ? 25.888 48.003 -13.094 1.00 43.91 91 VAL A O 1
#

Organism: Bugula neritina (NCBI:txid10212)

Sequence (91 aa):
MTRAKSLLVLIGNPFVLCTDEKWRRMIAHIVQGGGYLGEELSEELLRIEPDEESKIRQAGVSNQQFMAEKERRGRSDYLLHHDDQWEHRDV

Radius of gyration: 20.88 Å; chains: 1; bounding box: 37×60×36 Å

Secondary structure (DSSP, 8-state):
----SS-----S-HHHHTTSHHHHHHHHHHHHTT---SSPPPHHHH--PPPHHHHHHHTT--HHHHHHHHHHHHHHHHHHTTSSSSSS---

pLDDT: mean 78.25, std 17.8, range [43.91, 97.19]

Foldseek 3Di:
DPPDDPDDDDDDDLVVQLVDLVSLQVVLVCVVVVNDDDDDDDPVSNDRDDDPVRVCVVVVPDPVVVVVVVVVVVVVVVVVVPPPPPDDDDD